Protein AF-A0A6J3LN25-F1 (afdb_monomer)

Radius of gyration: 22.87 Å; Cα contacts (8 Å, |Δi|>4): 31; chains: 1; bounding box: 38×45×57 Å

Solvent-accessible surface area (backbone atoms only — not comparable to full-atom values): 7437 Å² total; per-residue (Å²): 124,75,72,71,62,69,71,72,80,78,56,93,73,51,64,65,54,56,59,66,49,54,80,69,43,65,80,76,59,56,39,100,89,47,60,74,83,68,83,74,72,79,61,83,85,56,79,70,82,65,76,66,94,65,76,91,73,82,78,52,70,70,53,50,55,53,54,49,55,49,37,74,76,45,74,68,81,52,76,64,57,39,52,54,52,20,65,77,64,74,42,60,53,66,59,54,54,53,49,45,55,52,51,54,55,47,51,54,48,56,56,61,72,77,108

InterPro domains:
  IPR001356 Homeodomain [PF00046] (55-109)
  IPR001356 Homeodomain [PS50071] (50-110)
  IPR001356 Homeodomain [SM00389] (52-114)
  IPR001356 Homeodomain [cd00086] (55-110)
  IPR009057 Homedomain-like superfamily [SSF46689] (49-109)
  IPR017970 Homeobox, conserved site [PS00027] (85-108)
  IPR050674 Msh Homeobox Transcriptional Regulators [PTHR24338] (21-109)

Structure (mmCIF, N/CA/C/O backbone):
data_AF-A0A6J3LN25-F1
#
_entry.id   AF-A0A6J3LN25-F1
#
loop_
_atom_site.group_PDB
_atom_site.id
_atom_site.type_symbol
_atom_site.label_atom_id
_atom_site.label_alt_id
_atom_site.label_comp_id
_atom_site.label_asym_id
_atom_site.label_entity_id
_atom_site.label_seq_id
_atom_site.pdbx_PDB_ins_code
_atom_site.Cartn_x
_atom_site.Cartn_y
_atom_site.Cartn_z
_atom_site.occupancy
_atom_site.B_iso_or_equiv
_atom_site.auth_seq_id
_atom_site.auth_comp_id
_atom_site.auth_asym_id
_atom_site.auth_atom_id
_atom_site.pdbx_PDB_model_num
ATOM 1 N N . MET A 1 1 ? 18.350 17.277 -20.493 1.00 50.72 1 MET A N 1
ATOM 2 C CA . MET A 1 1 ? 17.575 16.140 -21.053 1.00 50.72 1 MET A CA 1
ATOM 3 C C . MET A 1 1 ? 16.718 16.526 -22.261 1.00 50.72 1 MET A C 1
ATOM 5 O O . MET A 1 1 ? 16.540 15.676 -23.118 1.00 50.72 1 MET A O 1
ATOM 9 N N . ARG A 1 2 ? 16.259 17.783 -22.383 1.00 44.28 2 ARG A N 1
ATOM 10 C CA . ARG A 1 2 ? 15.455 18.268 -23.523 1.00 44.28 2 ARG A CA 1
ATOM 11 C C . ARG A 1 2 ? 16.245 18.495 -24.827 1.00 44.28 2 ARG A C 1
ATOM 13 O O . ARG A 1 2 ? 15.690 18.334 -25.900 1.00 44.28 2 ARG A O 1
ATOM 20 N N . GLU A 1 3 ? 17.551 18.741 -24.731 1.00 41.66 3 GLU A N 1
ATOM 21 C CA . GLU A 1 3 ? 18.444 18.932 -25.893 1.00 41.66 3 GLU A CA 1
ATOM 22 C C . GLU A 1 3 ? 18.712 17.645 -26.696 1.00 41.66 3 GLU A C 1
ATOM 24 O O . GLU A 1 3 ? 18.981 17.689 -27.891 1.00 41.66 3 GLU A O 1
ATOM 29 N N . LYS A 1 4 ? 18.602 16.462 -26.072 1.00 48.94 4 LYS A N 1
ATOM 30 C CA . LYS A 1 4 ? 18.863 15.182 -26.761 1.00 48.94 4 LYS A CA 1
ATOM 31 C C . LYS A 1 4 ? 17.765 14.782 -27.751 1.00 48.94 4 LYS A C 1
ATOM 33 O O . LYS A 1 4 ? 18.010 13.921 -28.585 1.00 48.94 4 LYS A O 1
ATOM 38 N N . LEU A 1 5 ? 16.577 15.384 -27.661 1.00 47.56 5 LEU A N 1
ATOM 39 C CA . LEU A 1 5 ? 15.433 15.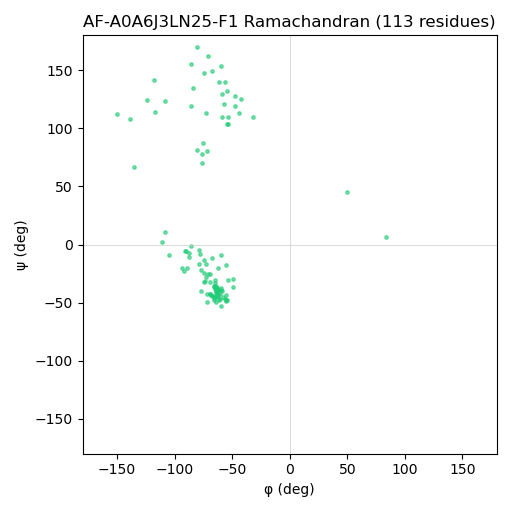043 -28.512 1.00 47.56 5 LEU A CA 1
ATOM 40 C C . LEU A 1 5 ? 15.347 15.896 -29.785 1.00 47.56 5 LEU A C 1
ATOM 42 O O . LEU A 1 5 ? 14.783 15.432 -30.769 1.00 47.56 5 LEU A O 1
ATOM 46 N N . ILE A 1 6 ? 15.944 17.094 -29.806 1.00 47.88 6 ILE A N 1
ATOM 47 C CA . ILE A 1 6 ? 15.934 17.972 -30.992 1.00 47.88 6 ILE A CA 1
ATOM 48 C C . ILE A 1 6 ? 16.865 17.430 -32.095 1.00 47.88 6 ILE A C 1
ATOM 50 O O . ILE A 1 6 ? 16.578 17.574 -33.280 1.00 47.88 6 ILE A O 1
ATOM 54 N N . ASN A 1 7 ? 17.920 16.698 -31.728 1.00 45.88 7 ASN A N 1
ATOM 55 C CA . ASN A 1 7 ? 18.891 16.151 -32.683 1.00 45.88 7 ASN A CA 1
ATOM 56 C C . ASN A 1 7 ? 18.422 14.893 -33.442 1.00 45.88 7 ASN A C 1
ATOM 58 O O . ASN A 1 7 ? 19.100 14.472 -34.374 1.00 45.88 7 ASN A O 1
ATOM 62 N N . LEU A 1 8 ? 17.277 14.295 -33.085 1.00 49.53 8 LEU A N 1
ATOM 63 C CA . LEU A 1 8 ? 16.799 13.046 -33.699 1.00 49.53 8 LEU A CA 1
ATOM 64 C C . LEU A 1 8 ? 15.958 13.239 -34.976 1.00 49.53 8 LEU A C 1
ATOM 66 O O . LEU A 1 8 ? 15.606 12.256 -35.621 1.00 49.53 8 LEU A O 1
ATOM 70 N N . LEU A 1 9 ? 15.611 14.478 -35.345 1.00 49.38 9 LEU A N 1
ATOM 71 C CA . LEU A 1 9 ? 14.712 14.766 -36.475 1.00 49.38 9 LEU A CA 1
ATOM 72 C C . LEU A 1 9 ? 15.400 15.366 -37.708 1.00 49.38 9 LEU A C 1
ATOM 74 O O . LEU A 1 9 ? 14.706 15.778 -38.631 1.00 49.38 9 LEU A O 1
ATOM 78 N N . ASN A 1 10 ? 16.735 15.387 -37.763 1.00 51.25 10 ASN A N 1
ATOM 79 C CA . ASN A 1 10 ? 17.450 16.037 -38.869 1.00 51.25 10 ASN A CA 1
ATOM 80 C C . ASN A 1 10 ? 18.206 15.119 -39.831 1.00 51.25 10 ASN A C 1
ATOM 82 O O . ASN A 1 10 ? 18.768 15.636 -40.784 1.00 51.25 10 ASN A O 1
ATOM 86 N N . ASN A 1 11 ? 18.184 13.791 -39.694 1.00 52.03 11 ASN A N 1
ATOM 87 C CA . ASN A 1 11 ? 18.819 12.928 -40.695 1.00 52.03 11 ASN A CA 1
ATOM 88 C C . ASN A 1 11 ? 17.964 11.698 -41.005 1.00 52.03 11 ASN A C 1
ATOM 90 O O . ASN A 1 11 ? 17.875 10.749 -40.232 1.00 52.03 11 ASN A O 1
ATOM 94 N N . LYS A 1 12 ? 17.367 11.700 -42.202 1.00 55.66 12 LYS A N 1
ATOM 95 C CA . LYS A 1 12 ? 16.586 10.594 -42.788 1.00 55.66 12 LYS A CA 1
ATOM 96 C C . LYS A 1 12 ? 17.402 9.293 -42.955 1.00 55.66 12 LYS A C 1
ATOM 98 O O . LYS A 1 12 ? 16.836 8.252 -43.273 1.00 55.66 12 LYS A O 1
ATOM 103 N N . THR A 1 13 ? 18.715 9.3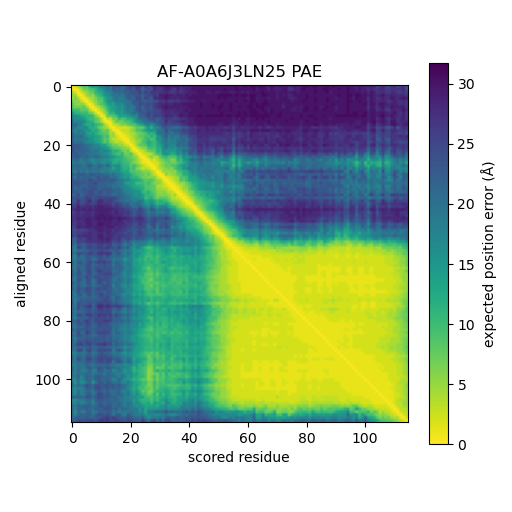58 -42.735 1.00 52.78 13 THR A N 1
ATOM 104 C CA . THR A 1 13 ? 19.699 8.283 -42.914 1.00 52.78 13 THR A CA 1
ATOM 105 C C . THR A 1 13 ? 19.873 7.375 -41.690 1.00 52.78 13 THR A C 1
ATOM 107 O O . THR A 1 13 ? 20.466 6.314 -41.821 1.00 52.78 13 THR A O 1
ATOM 110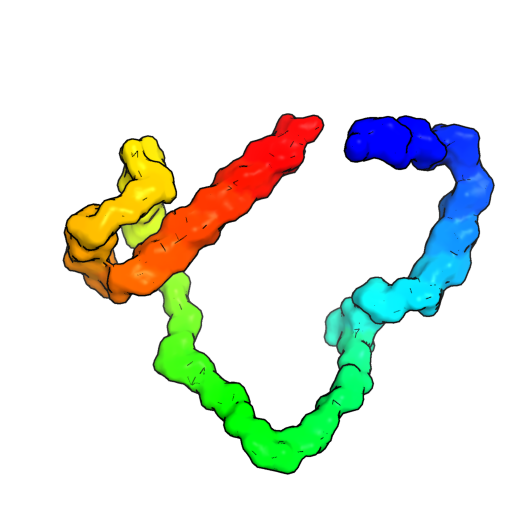 N N . ASP A 1 14 ? 19.330 7.730 -40.522 1.00 53.81 14 ASP A N 1
ATOM 111 C CA . ASP A 1 14 ? 19.596 6.997 -39.268 1.00 53.81 14 ASP A CA 1
ATOM 112 C C . ASP A 1 14 ? 18.609 5.830 -39.021 1.00 53.81 14 ASP A C 1
ATOM 114 O O . ASP A 1 14 ? 18.884 4.862 -38.317 1.00 53.81 14 ASP A O 1
ATOM 118 N N . TYR A 1 15 ? 17.442 5.848 -39.674 1.00 52.59 15 TYR A N 1
ATOM 119 C CA . TYR A 1 15 ? 16.398 4.838 -39.442 1.00 52.59 15 TYR A CA 1
ATOM 120 C C . TYR A 1 15 ? 16.810 3.424 -39.885 1.00 52.59 15 TYR A C 1
ATOM 122 O O . TYR A 1 15 ? 16.454 2.431 -39.251 1.00 52.59 15 TYR A O 1
ATOM 130 N N . VAL A 1 16 ? 17.564 3.320 -40.982 1.00 59.50 16 VAL A N 1
ATOM 131 C CA . VAL A 1 16 ? 18.008 2.032 -41.539 1.00 59.50 16 VAL A CA 1
ATOM 132 C C . VAL A 1 16 ? 19.135 1.427 -40.695 1.00 59.50 16 VAL A C 1
ATOM 134 O O . VAL A 1 16 ? 19.213 0.207 -40.558 1.00 59.50 16 VAL A O 1
ATOM 137 N N . GLU A 1 17 ? 19.975 2.263 -40.088 1.00 57.06 17 GLU A N 1
ATOM 138 C CA . GLU A 1 17 ? 21.086 1.841 -39.231 1.00 57.06 17 GLU A CA 1
ATOM 139 C C . GLU A 1 17 ? 20.596 1.403 -37.843 1.00 57.06 17 GLU A C 1
ATOM 141 O O . GLU A 1 17 ? 20.969 0.334 -37.356 1.00 57.06 17 GLU A O 1
ATOM 146 N N . VAL A 1 18 ? 19.622 2.123 -37.278 1.00 59.06 18 VAL A N 1
ATOM 147 C CA . VAL A 1 18 ? 18.903 1.713 -36.060 1.00 59.06 18 VAL A CA 1
ATOM 148 C C . VAL A 1 18 ? 18.197 0.360 -36.238 1.00 59.06 18 VAL A C 1
ATOM 150 O O . VAL A 1 18 ? 18.246 -0.484 -35.342 1.00 59.06 18 VAL A O 1
ATOM 153 N N . MET A 1 19 ? 17.583 0.098 -37.399 1.00 58.53 19 MET A N 1
ATOM 154 C CA . MET A 1 19 ? 16.913 -1.184 -37.674 1.00 58.53 19 MET A CA 1
ATOM 155 C C . MET A 1 19 ? 17.892 -2.341 -37.922 1.00 58.53 19 MET A C 1
ATOM 157 O O . MET A 1 19 ? 17.595 -3.476 -37.548 1.00 58.53 19 MET A O 1
ATOM 161 N N . LYS A 1 20 ? 19.073 -2.075 -38.497 1.00 57.53 20 LYS A N 1
ATOM 162 C CA . LYS A 1 20 ? 20.148 -3.076 -38.640 1.00 57.53 20 LYS A CA 1
ATOM 163 C C . LYS A 1 20 ? 20.773 -3.455 -37.294 1.00 57.53 20 LYS A C 1
ATOM 165 O O . LYS A 1 20 ? 21.107 -4.617 -37.098 1.00 57.53 20 LYS A O 1
ATOM 170 N N . ASN A 1 21 ? 20.838 -2.526 -36.343 1.00 52.44 21 ASN A N 1
ATOM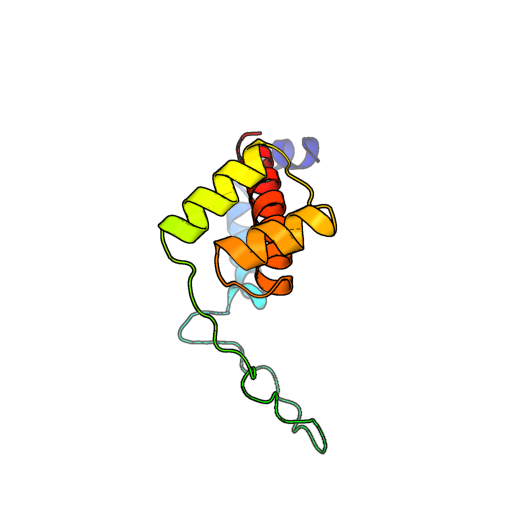 171 C CA . ASN A 1 21 ? 21.371 -2.774 -34.997 1.00 52.44 21 ASN A CA 1
ATOM 172 C C . ASN A 1 21 ? 20.297 -3.245 -33.993 1.00 52.44 21 ASN A C 1
ATOM 174 O O . ASN A 1 21 ? 20.612 -3.678 -32.885 1.00 52.44 21 ASN A O 1
ATOM 178 N N . ALA A 1 22 ? 19.017 -3.272 -34.381 1.00 53.59 22 ALA A N 1
ATOM 179 C CA . ALA A 1 22 ? 17.941 -3.859 -33.575 1.00 53.59 22 ALA A CA 1
ATOM 180 C C . ALA A 1 22 ? 18.131 -5.372 -33.336 1.00 53.59 22 ALA A C 1
ATOM 182 O O . ALA A 1 22 ? 17.595 -5.930 -32.378 1.00 53.59 22 ALA A O 1
ATOM 183 N N . THR A 1 23 ? 18.931 -6.046 -34.170 1.00 55.72 23 THR A N 1
ATOM 184 C CA . THR A 1 23 ? 19.345 -7.436 -33.947 1.00 55.72 23 THR A CA 1
ATOM 185 C C . THR A 1 23 ? 20.401 -7.612 -32.853 1.00 55.72 23 THR A C 1
ATOM 187 O O . THR A 1 23 ? 20.601 -8.742 -32.417 1.00 55.72 23 THR A O 1
ATOM 190 N N . GLU A 1 24 ? 21.044 -6.539 -32.389 1.00 61.44 24 GLU A N 1
ATOM 191 C CA . GLU A 1 24 ? 22.071 -6.565 -31.335 1.00 61.44 24 GLU A CA 1
ATOM 192 C C . GLU A 1 24 ? 21.486 -6.319 -29.930 1.00 61.44 24 GLU A C 1
ATOM 194 O O . GLU A 1 24 ? 22.053 -6.722 -28.913 1.00 61.44 24 GLU A O 1
ATOM 199 N N . LEU A 1 25 ? 20.293 -5.724 -29.849 1.00 68.81 25 LEU A N 1
ATOM 200 C CA . LEU A 1 25 ? 19.609 -5.456 -28.586 1.00 68.81 25 LEU A CA 1
ATOM 201 C C . LEU A 1 25 ? 18.891 -6.715 -28.079 1.00 68.81 25 LEU A C 1
ATOM 203 O O . LEU A 1 25 ? 17.684 -6.891 -28.228 1.00 68.81 25 LEU A O 1
ATOM 207 N N . GLU A 1 26 ? 19.646 -7.596 -27.432 1.00 65.06 26 GLU A N 1
ATOM 208 C CA . GLU A 1 26 ? 19.185 -8.903 -26.943 1.00 65.06 26 GLU A CA 1
ATOM 209 C C . GLU A 1 26 ? 17.927 -8.831 -26.047 1.00 65.06 26 GLU A C 1
ATOM 211 O O . GLU A 1 26 ? 17.077 -9.722 -26.069 1.00 65.06 26 GLU A O 1
ATOM 216 N N . TRP A 1 27 ? 17.734 -7.734 -25.303 1.00 66.56 27 TRP A N 1
ATOM 217 C CA . TRP A 1 27 ? 16.541 -7.538 -24.469 1.00 66.56 27 TRP A CA 1
ATOM 218 C C . TRP A 1 27 ? 15.252 -7.320 -25.285 1.00 6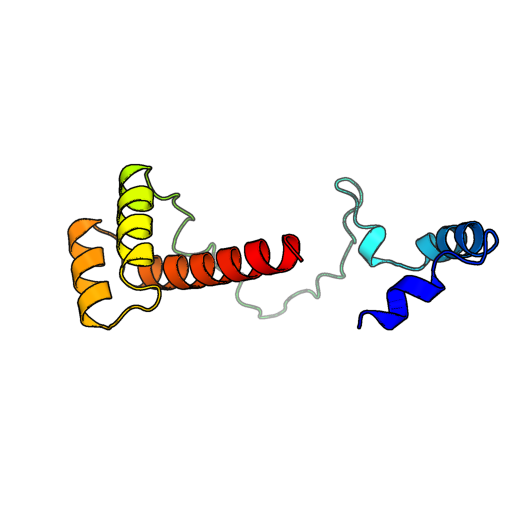6.56 27 TRP A C 1
ATOM 220 O O . TRP A 1 27 ? 14.172 -7.669 -24.807 1.00 66.56 27 TRP A O 1
ATOM 230 N N . LEU A 1 28 ? 15.353 -6.823 -26.524 1.00 65.12 28 LEU A N 1
ATOM 231 C CA . LEU A 1 28 ? 14.228 -6.648 -27.455 1.00 65.12 28 LEU A CA 1
ATOM 232 C C . LEU A 1 28 ? 13.815 -7.957 -28.144 1.00 65.12 28 LEU A C 1
ATOM 234 O O . LEU A 1 28 ? 12.699 -8.062 -28.649 1.00 65.12 28 LEU A O 1
ATOM 238 N N . ARG A 1 29 ? 14.667 -8.991 -28.122 1.00 64.81 29 ARG A N 1
ATOM 239 C CA . ARG A 1 29 ? 14.372 -10.315 -28.706 1.00 64.81 29 ARG A CA 1
ATOM 240 C C . ARG A 1 29 ? 13.476 -11.194 -27.831 1.00 64.81 29 ARG A C 1
ATOM 242 O O . ARG A 1 29 ? 13.057 -12.272 -28.261 1.00 64.81 29 ARG A O 1
ATOM 249 N N . CYS A 1 30 ? 13.142 -10.735 -26.626 1.00 62.56 30 CYS A N 1
ATOM 250 C CA . CYS A 1 30 ? 12.261 -11.429 -25.693 1.00 62.56 30 CYS A CA 1
ATOM 251 C C . CYS A 1 30 ? 10.806 -11.386 -26.184 1.00 62.56 30 CYS A C 1
ATOM 253 O O . CYS A 1 30 ? 9.998 -10.582 -25.725 1.00 62.56 30 CYS A O 1
ATOM 255 N N . THR A 1 31 ? 10.448 -12.265 -27.116 1.00 65.81 31 THR A N 1
ATOM 256 C CA . THR A 1 31 ? 9.051 -12.425 -27.542 1.00 65.81 31 THR A CA 1
ATOM 257 C C . THR A 1 31 ? 8.322 -13.403 -26.622 1.00 65.81 31 THR A C 1
ATOM 259 O O . THR A 1 31 ? 8.937 -14.298 -26.038 1.00 65.81 31 THR A O 1
ATOM 262 N N . ARG A 1 32 ? 6.986 -13.292 -26.540 1.00 69.06 32 ARG A N 1
ATOM 263 C CA . ARG A 1 32 ? 6.118 -14.235 -25.801 1.00 69.06 32 ARG A CA 1
ATOM 264 C C . ARG A 1 32 ? 6.412 -15.708 -26.137 1.00 69.06 32 ARG A C 1
ATOM 266 O O . ARG A 1 32 ? 6.243 -16.567 -25.278 1.00 69.06 32 ARG A O 1
ATOM 273 N N . TYR A 1 33 ? 6.870 -15.979 -27.360 1.00 67.00 33 TYR A N 1
ATOM 274 C CA . TYR A 1 33 ? 7.113 -17.322 -27.894 1.00 67.00 33 TYR A CA 1
ATOM 275 C C . TYR A 1 33 ? 8.600 -17.711 -27.980 1.00 67.00 33 TYR A C 1
ATOM 277 O O . TYR A 1 33 ? 8.911 -18.877 -28.210 1.00 67.00 33 TYR A O 1
ATOM 285 N N . LYS A 1 34 ? 9.529 -16.773 -27.754 1.00 63.44 34 LYS A N 1
ATOM 286 C CA . LYS A 1 34 ? 10.973 -17.030 -27.619 1.00 63.44 34 LYS A CA 1
ATOM 287 C C . LYS A 1 34 ? 11.534 -16.253 -26.423 1.00 63.44 34 LYS A C 1
ATOM 289 O O . LYS A 1 34 ? 12.322 -15.327 -26.609 1.00 63.44 34 LYS A O 1
ATOM 294 N N . PRO A 1 35 ? 11.128 -16.595 -25.187 1.00 69.94 35 PRO A N 1
ATOM 295 C CA . PRO A 1 35 ? 11.775 -16.033 -24.013 1.00 69.94 35 PRO A CA 1
ATOM 296 C C . PRO A 1 35 ? 13.258 -16.450 -24.008 1.00 69.94 35 PRO A C 1
ATOM 298 O O . PRO A 1 35 ? 13.564 -17.602 -24.341 1.00 69.94 35 PRO A O 1
ATOM 301 N N . PRO A 1 36 ? 14.189 -15.559 -23.630 1.00 67.19 36 PRO A N 1
ATOM 302 C CA . PRO A 1 36 ? 15.605 -15.887 -23.585 1.00 67.19 36 PRO A CA 1
ATOM 303 C C . PRO A 1 36 ? 15.818 -17.061 -22.632 1.00 67.19 36 PRO A C 1
ATOM 305 O O . PRO A 1 36 ? 15.350 -17.064 -21.487 1.00 67.19 36 PRO A O 1
ATOM 308 N N . LYS A 1 37 ? 16.533 -18.084 -23.106 1.00 62.94 37 LYS A N 1
ATOM 309 C CA . LYS A 1 37 ? 16.925 -19.240 -22.294 1.00 62.94 37 LYS A CA 1
ATOM 310 C C . LYS A 1 37 ? 18.076 -18.823 -21.381 1.00 62.94 37 LYS A C 1
ATOM 312 O O . LYS A 1 37 ? 19.216 -19.220 -21.583 1.00 62.94 37 LYS A O 1
ATOM 317 N N . ILE A 1 38 ? 17.774 -17.986 -20.387 1.00 69.44 38 ILE A N 1
ATOM 318 C CA . ILE A 1 38 ? 18.746 -17.539 -19.389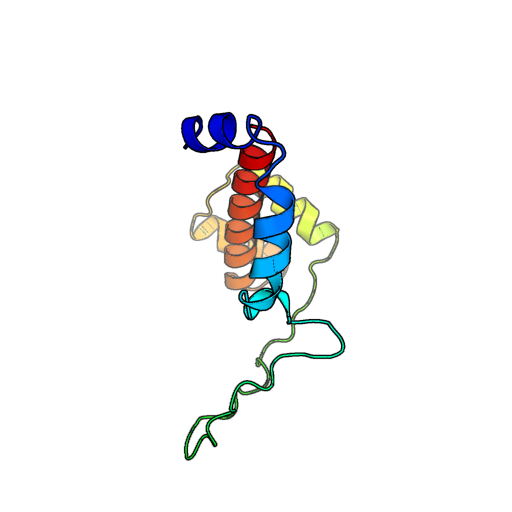 1.00 69.44 38 ILE A CA 1
ATOM 319 C C . ILE A 1 38 ? 19.305 -18.800 -18.717 1.00 69.44 38 ILE A C 1
ATOM 321 O O . ILE A 1 38 ? 18.503 -19.563 -18.159 1.00 69.44 38 ILE A O 1
ATOM 325 N N . PRO A 1 39 ? 20.633 -19.048 -18.764 1.00 64.69 39 PRO A N 1
ATOM 326 C CA . PRO A 1 39 ? 21.243 -20.209 -18.137 1.00 64.69 39 PRO A CA 1
ATOM 327 C C . PRO A 1 39 ? 20.845 -20.237 -16.668 1.00 64.69 39 PRO A C 1
ATOM 329 O O . PRO A 1 39 ? 21.313 -19.450 -15.840 1.00 64.69 39 PRO A O 1
ATOM 332 N N . ARG A 1 40 ? 19.908 -21.125 -16.334 1.00 61.34 40 ARG A N 1
ATOM 333 C CA . ARG A 1 40 ? 19.421 -21.271 -14.972 1.00 61.34 40 ARG A CA 1
ATOM 334 C C . ARG A 1 40 ? 20.535 -22.006 -14.235 1.00 61.34 40 ARG A C 1
ATOM 336 O O . ARG A 1 40 ? 20.541 -23.233 -14.238 1.00 61.34 40 ARG A O 1
ATOM 343 N N . LYS A 1 41 ? 21.520 -21.269 -13.685 1.00 62.25 41 LYS A N 1
ATOM 344 C CA . LYS A 1 41 ? 22.604 -21.843 -12.864 1.00 62.25 41 LYS A CA 1
ATOM 345 C C . LYS A 1 41 ? 21.948 -22.838 -11.914 1.00 62.25 41 LYS A C 1
ATOM 347 O O . LYS A 1 41 ? 21.122 -22.410 -11.099 1.00 62.25 41 LYS A O 1
ATOM 352 N N . ARG A 1 42 ? 22.235 -24.140 -12.081 1.00 55.75 42 ARG A N 1
ATOM 353 C CA . ARG A 1 42 ? 21.688 -25.196 -11.223 1.00 55.75 42 ARG A CA 1
ATOM 354 C C . ARG A 1 42 ? 22.033 -24.787 -9.806 1.00 55.75 42 ARG A C 1
ATOM 356 O O . ARG A 1 42 ? 23.195 -24.685 -9.430 1.00 55.75 42 ARG A O 1
ATOM 363 N N . ALA A 1 43 ? 21.002 -24.400 -9.083 1.00 60.00 43 ALA A N 1
ATOM 364 C CA . ALA A 1 43 ? 21.124 -23.851 -7.763 1.00 60.00 43 ALA A CA 1
ATOM 365 C C . ALA A 1 43 ? 21.413 -24.997 -6.795 1.00 60.00 43 ALA A C 1
ATOM 367 O O . ALA A 1 43 ? 20.508 -25.459 -6.109 1.00 60.00 43 ALA A O 1
ATOM 368 N N . ILE A 1 44 ? 22.655 -25.475 -6.762 1.00 58.38 44 ILE A N 1
ATOM 369 C CA . ILE A 1 44 ? 23.138 -26.285 -5.647 1.00 58.38 44 ILE A CA 1
ATOM 370 C C . ILE A 1 44 ? 22.982 -25.391 -4.408 1.00 58.38 44 ILE A C 1
ATOM 372 O O . ILE A 1 44 ? 23.597 -24.330 -4.319 1.00 58.38 44 ILE A O 1
ATOM 376 N N . GLY A 1 45 ? 22.027 -25.736 -3.542 1.00 59.28 45 GLY A N 1
ATOM 377 C CA . GLY A 1 45 ? 21.783 -25.056 -2.268 1.00 59.28 45 GLY A CA 1
ATOM 378 C C . GLY A 1 45 ? 20.916 -23.787 -2.268 1.00 59.28 45 GLY A C 1
ATOM 379 O O . GLY A 1 45 ? 20.794 -23.175 -1.211 1.00 59.28 45 GLY A O 1
ATOM 380 N N . LYS A 1 46 ? 20.271 -23.352 -3.367 1.00 55.88 46 LYS A N 1
ATOM 381 C CA . LYS A 1 46 ? 19.367 -22.181 -3.255 1.00 55.88 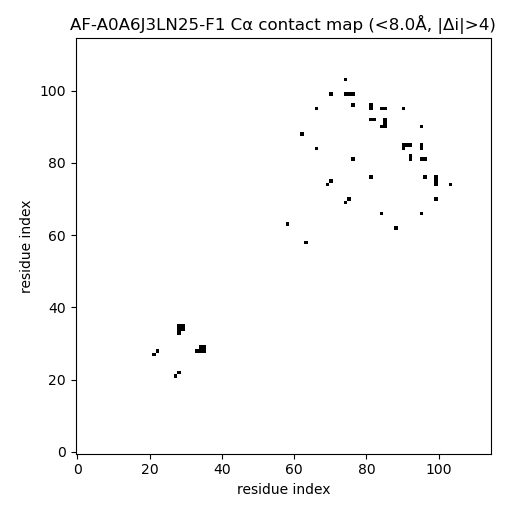46 LYS A CA 1
ATOM 382 C C . LYS A 1 46 ? 17.985 -22.628 -2.811 1.00 55.88 46 LYS A C 1
ATOM 384 O O . LYS A 1 46 ? 17.317 -23.363 -3.538 1.00 55.88 46 LYS A O 1
ATOM 389 N N . ASN A 1 47 ? 17.562 -22.117 -1.651 1.00 58.66 47 ASN A N 1
ATOM 390 C CA . ASN A 1 47 ? 16.169 -22.053 -1.217 1.00 58.66 47 ASN A CA 1
ATOM 391 C C . ASN A 1 47 ? 15.275 -21.875 -2.448 1.00 58.66 47 ASN A C 1
ATOM 393 O O . ASN A 1 47 ? 15.306 -20.819 -3.093 1.00 58.66 47 ASN A O 1
ATOM 397 N N . ARG A 1 48 ? 14.510 -22.918 -2.806 1.00 60.84 48 ARG A N 1
ATOM 398 C CA . ARG A 1 48 ? 13.417 -22.770 -3.772 1.00 60.84 48 ARG A CA 1
ATOM 399 C C . ARG A 1 48 ? 12.649 -21.545 -3.300 1.00 60.84 48 ARG A C 1
ATOM 401 O O . ARG A 1 48 ? 12.342 -21.475 -2.110 1.00 60.84 48 ARG A O 1
ATOM 408 N N . ARG A 1 49 ? 12.411 -20.560 -4.177 1.00 60.00 49 ARG A N 1
ATOM 409 C CA . ARG A 1 49 ? 11.532 -19.437 -3.828 1.00 60.00 49 ARG A CA 1
ATOM 410 C C . ARG A 1 49 ? 10.238 -20.087 -3.369 1.00 60.00 49 ARG A C 1
ATOM 412 O O . ARG A 1 49 ? 9.533 -20.657 -4.201 1.00 60.00 49 ARG A O 1
ATOM 419 N N . LYS A 1 50 ? 10.011 -20.119 -2.051 1.00 63.94 50 LYS A N 1
ATOM 420 C CA . LYS A 1 50 ? 8.784 -20.676 -1.505 1.00 63.94 50 LYS A CA 1
ATOM 421 C C . LYS A 1 50 ? 7.675 -19.906 -2.218 1.00 63.94 50 LYS A C 1
ATOM 423 O O . LYS A 1 50 ? 7.823 -18.681 -2.343 1.00 63.94 50 LYS A O 1
ATOM 428 N N . PRO A 1 51 ? 6.650 -20.586 -2.765 1.00 64.81 51 PRO A N 1
ATOM 429 C CA . PRO A 1 51 ? 5.463 -19.901 -3.255 1.00 64.81 51 PRO A CA 1
ATOM 430 C C . PRO A 1 51 ? 5.129 -18.831 -2.224 1.00 64.81 51 PRO A C 1
ATOM 432 O O . PRO A 1 51 ? 5.145 -19.138 -1.029 1.00 64.81 51 PRO A O 1
ATOM 435 N N . SER A 1 52 ? 5.022 -17.569 -2.656 1.00 66.69 52 SER A N 1
ATOM 436 C CA . SER A 1 52 ? 4.848 -16.456 -1.726 1.00 66.69 52 SER A CA 1
ATOM 437 C C . SER A 1 52 ? 3.748 -16.845 -0.751 1.00 66.69 52 SER A C 1
ATOM 439 O O . SER A 1 52 ? 2.634 -17.117 -1.193 1.00 66.69 52 SER A O 1
ATOM 441 N N . LEU A 1 53 ? 4.075 -16.904 0.544 1.00 69.88 53 LEU A N 1
ATOM 442 C CA . LEU A 1 53 ? 3.158 -17.388 1.582 1.00 69.88 53 LEU A CA 1
ATOM 443 C C . LEU A 1 53 ? 1.828 -16.627 1.577 1.00 69.88 53 LEU A C 1
ATOM 445 O O . LEU A 1 53 ? 0.859 -17.080 2.170 1.00 69.88 53 LEU A O 1
ATOM 449 N N . HIS A 1 54 ? 1.783 -15.454 0.942 1.00 74.62 54 HIS A N 1
ATOM 450 C CA . HIS A 1 54 ? 0.576 -14.670 0.760 1.00 74.62 54 HIS A CA 1
ATOM 451 C C . HIS A 1 54 ? 0.247 -14.520 -0.727 1.00 74.62 54 HIS A C 1
ATOM 453 O O . HIS A 1 54 ? 1.002 -13.859 -1.453 1.00 74.62 54 HIS A O 1
ATOM 459 N N . PRO A 1 55 ? -0.875 -15.096 -1.194 1.00 82.12 55 PRO A N 1
ATOM 460 C CA . PRO A 1 55 ? -1.351 -14.861 -2.545 1.00 82.12 55 PRO A CA 1
ATOM 461 C C . PRO A 1 55 ? -1.639 -13.370 -2.772 1.00 82.12 55 PRO A C 1
ATOM 463 O O . PRO A 1 55 ? -1.925 -12.586 -1.853 1.00 82.12 55 PRO A O 1
ATOM 466 N N . ARG A 1 56 ? -1.537 -12.947 -4.034 1.00 87.94 56 ARG A N 1
ATOM 467 C CA . ARG A 1 56 ? -1.985 -11.613 -4.436 1.00 87.94 56 ARG A CA 1
ATOM 468 C C . ARG A 1 56 ? -3.508 -11.621 -4.427 1.00 87.94 56 ARG A C 1
ATOM 470 O O . ARG A 1 56 ? -4.115 -12.309 -5.235 1.00 87.94 56 ARG A O 1
ATOM 477 N N . ILE A 1 57 ? -4.085 -10.864 -3.506 1.00 90.69 57 ILE A N 1
ATOM 478 C CA . ILE A 1 57 ? -5.527 -10.678 -3.385 1.00 90.69 57 ILE A CA 1
ATOM 479 C C . ILE A 1 57 ? -5.801 -9.242 -3.845 1.00 90.69 57 ILE A C 1
ATOM 481 O O . ILE A 1 57 ? -5.139 -8.334 -3.325 1.00 90.69 57 ILE A O 1
ATOM 485 N N . PRO A 1 58 ? -6.665 -9.030 -4.852 1.00 94.31 58 PRO A N 1
ATOM 486 C CA . PRO A 1 58 ? -7.063 -7.689 -5.258 1.00 94.31 58 PRO A CA 1
ATOM 487 C C . PRO A 1 58 ? -7.892 -7.030 -4.152 1.00 94.31 58 PRO A C 1
ATOM 489 O O . PRO A 1 58 ? -8.592 -7.711 -3.406 1.00 94.31 58 PRO A O 1
ATOM 492 N N . PHE A 1 59 ? -7.809 -5.707 -4.048 1.00 97.25 59 PHE A N 1
ATOM 493 C CA . PHE A 1 59 ? -8.698 -4.951 -3.168 1.00 97.25 59 PHE A CA 1
ATOM 494 C C . PHE A 1 59 ? -10.097 -4.865 -3.783 1.00 97.25 59 PHE A C 1
ATOM 496 O O . PHE A 1 59 ? -10.228 -4.834 -5.009 1.00 97.25 59 PHE A O 1
ATOM 503 N N . SER A 1 60 ? -11.130 -4.834 -2.942 1.00 98.12 60 SER A N 1
ATOM 504 C CA . SER A 1 60 ? -12.497 -4.560 -3.393 1.00 98.12 60 SER A CA 1
ATOM 505 C C . SER A 1 60 ? -12.653 -3.094 -3.810 1.00 98.12 60 SER A C 1
ATOM 507 O O . SER A 1 60 ? -11.850 -2.245 -3.422 1.00 98.12 60 SER A O 1
ATOM 509 N N . THR A 1 61 ? -13.709 -2.779 -4.564 1.00 97.94 61 THR A N 1
ATOM 510 C CA . THR A 1 61 ? -14.025 -1.397 -4.963 1.00 97.94 61 THR A CA 1
ATOM 511 C C . THR A 1 61 ? -14.136 -0.476 -3.748 1.00 97.94 61 THR A C 1
ATOM 513 O O . THR A 1 61 ? -13.424 0.516 -3.674 1.00 97.94 61 THR A O 1
ATOM 516 N N . PHE A 1 62 ? -14.898 -0.886 -2.728 1.00 97.94 62 PHE A N 1
ATOM 517 C CA . PHE A 1 62 ? -15.030 -0.145 -1.469 1.00 97.94 62 PHE A CA 1
ATOM 518 C C . PHE A 1 62 ? -13.678 0.145 -0.795 1.00 97.94 62 PHE A C 1
ATOM 520 O O . PHE A 1 62 ? -13.430 1.258 -0.338 1.00 97.94 62 PHE A O 1
ATOM 527 N N . GLN A 1 63 ? -12.779 -0.847 -0.754 1.00 98.25 63 GLN A N 1
ATOM 528 C CA . GLN A 1 63 ? -11.445 -0.663 -0.179 1.00 98.25 63 GLN A CA 1
ATOM 529 C C . GLN A 1 63 ? -10.620 0.349 -0.979 1.00 98.25 63 GLN A C 1
ATOM 531 O O . GLN A 1 63 ? -9.914 1.158 -0.384 1.00 98.25 63 GLN A O 1
ATOM 536 N N . LEU A 1 64 ? -10.692 0.307 -2.312 1.00 98.31 64 LEU A N 1
ATOM 537 C CA . LEU A 1 64 ? -9.989 1.256 -3.175 1.00 98.31 64 LEU A CA 1
ATOM 538 C C . LEU A 1 64 ? -10.519 2.680 -2.994 1.00 98.31 64 LEU A C 1
ATOM 540 O O . LEU A 1 64 ? -9.712 3.593 -2.842 1.00 98.31 64 LEU A O 1
ATOM 544 N N . ASP A 1 65 ? -11.839 2.852 -2.953 1.00 98.44 65 ASP A N 1
ATOM 545 C CA . ASP A 1 65 ? -12.477 4.162 -2.804 1.00 98.44 65 ASP A CA 1
ATOM 546 C C . ASP A 1 65 ? -12.101 4.811 -1.469 1.00 98.44 65 ASP A C 1
ATOM 548 O O . ASP A 1 65 ? -11.702 5.975 -1.428 1.00 98.44 65 ASP A O 1
ATOM 552 N N . PHE A 1 66 ? -12.142 4.043 -0.377 1.00 98.25 66 PHE A N 1
ATOM 553 C CA . PHE A 1 66 ? -11.738 4.532 0.939 1.00 98.25 66 PHE A CA 1
ATOM 554 C C . PHE A 1 66 ? -10.249 4.910 0.984 1.00 98.25 66 PHE A C 1
ATOM 556 O O . PHE A 1 66 ? -9.885 5.961 1.512 1.00 98.25 66 PHE A O 1
ATOM 563 N N . LEU A 1 67 ? -9.373 4.071 0.416 1.00 98.44 67 LEU A N 1
ATOM 564 C CA . LEU A 1 67 ? -7.936 4.357 0.343 1.00 98.44 67 LEU A CA 1
ATOM 565 C C . LEU A 1 67 ? -7.653 5.624 -0.473 1.00 98.44 67 LEU A C 1
ATOM 567 O O . LEU A 1 67 ? -6.783 6.406 -0.093 1.00 98.44 67 LEU A O 1
ATOM 571 N N . GLU A 1 68 ? -8.388 5.843 -1.563 1.00 98.38 68 GLU A N 1
ATOM 572 C CA . GLU A 1 68 ? -8.257 7.043 -2.386 1.00 98.38 68 GLU A CA 1
ATOM 573 C C . GLU A 1 68 ? -8.736 8.291 -1.639 1.00 98.38 68 GLU A C 1
ATOM 575 O O . GLU A 1 68 ? -8.014 9.283 -1.621 1.00 98.38 68 GLU A O 1
ATOM 580 N N . GLN A 1 69 ? -9.879 8.239 -0.947 1.00 98.12 69 GLN A N 1
ATOM 581 C CA . GLN A 1 69 ? -10.350 9.356 -0.116 1.00 98.12 69 GLN A CA 1
ATOM 582 C C . GLN A 1 69 ? -9.308 9.759 0.935 1.00 98.12 69 GLN A C 1
ATOM 584 O O . GLN A 1 69 ? -8.969 10.936 1.060 1.00 98.12 69 GLN A O 1
ATOM 589 N N . GLN A 1 70 ? -8.734 8.781 1.641 1.00 97.81 70 GLN A N 1
ATOM 590 C CA . GLN A 1 70 ? -7.675 9.036 2.620 1.00 97.81 70 GLN A CA 1
ATOM 591 C C . GLN A 1 70 ? -6.398 9.587 1.972 1.00 97.81 70 GLN A C 1
ATOM 593 O O . GLN A 1 70 ? -5.738 10.450 2.547 1.00 97.81 70 GLN A O 1
ATOM 598 N N . PHE A 1 71 ? -6.058 9.133 0.763 1.00 98.06 71 PHE A N 1
ATOM 599 C CA . PHE A 1 71 ? -4.913 9.647 0.014 1.00 98.06 71 PHE A CA 1
ATOM 600 C C . PHE A 1 71 ? -5.072 11.123 -0.367 1.00 98.06 71 PHE A C 1
ATOM 602 O O . PHE A 1 71 ? -4.102 11.872 -0.263 1.00 98.06 71 PHE A O 1
ATOM 609 N N . GLN A 1 72 ? -6.278 11.544 -0.762 1.00 97.06 72 GLN A N 1
ATOM 610 C CA . GLN A 1 72 ? -6.570 12.947 -1.082 1.00 97.06 72 GLN A CA 1
ATOM 611 C C . GLN A 1 72 ? -6.450 13.859 0.145 1.00 97.06 72 GLN A C 1
ATOM 613 O O . GLN A 1 72 ? -6.021 15.002 0.016 1.00 97.06 72 GLN A O 1
ATOM 618 N N . ILE A 1 73 ? -6.782 13.352 1.337 1.00 96.88 73 ILE A N 1
ATOM 619 C CA . ILE A 1 73 ? -6.603 14.085 2.598 1.00 96.88 73 ILE A CA 1
ATOM 620 C C . ILE A 1 73 ? -5.116 14.172 2.955 1.00 96.88 73 ILE A C 1
ATOM 622 O O . ILE A 1 73 ? -4.609 15.243 3.284 1.00 96.88 73 ILE A O 1
ATOM 626 N N . ASN A 1 74 ? -4.406 13.041 2.914 1.00 95.50 74 ASN A N 1
ATOM 627 C CA . ASN A 1 74 ? -2.984 12.989 3.217 1.00 95.50 74 ASN A CA 1
ATOM 628 C C . ASN A 1 74 ? -2.275 11.867 2.446 1.00 95.50 74 ASN A C 1
ATOM 630 O O . ASN A 1 74 ? -2.411 10.679 2.747 1.00 95.50 74 ASN A O 1
ATOM 634 N N . ALA A 1 75 ? -1.406 12.253 1.511 1.00 96.62 75 ALA A N 1
ATOM 635 C CA . ALA A 1 75 ? -0.638 11.321 0.692 1.00 96.62 75 ALA A CA 1
ATOM 636 C C . ALA A 1 75 ? 0.415 10.506 1.477 1.00 96.62 75 ALA A C 1
ATOM 638 O O . ALA A 1 75 ? 0.9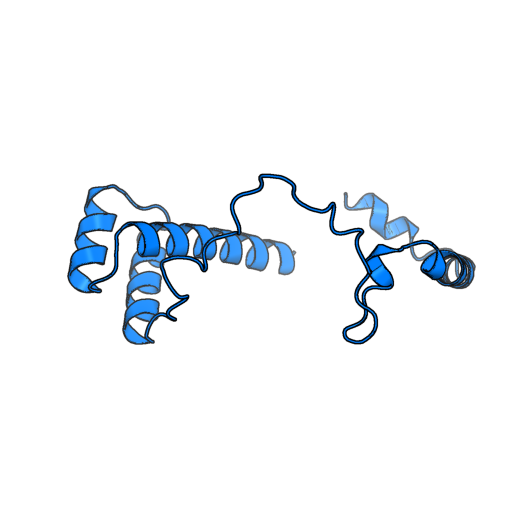74 9.542 0.933 1.00 96.62 75 ALA A O 1
ATOM 639 N N . TYR A 1 76 ? 0.719 10.861 2.733 1.00 97.44 76 TYR A N 1
ATOM 640 C CA . TYR A 1 76 ? 1.707 10.198 3.588 1.00 97.44 76 TYR A CA 1
ATOM 641 C C . TYR A 1 76 ? 1.094 9.736 4.910 1.00 97.44 76 TYR A C 1
ATOM 643 O O . TYR A 1 76 ? 0.559 10.509 5.690 1.00 97.44 76 TYR A O 1
ATOM 651 N N . LEU A 1 77 ? 1.230 8.447 5.201 1.00 95.38 77 LEU A N 1
ATOM 652 C CA . LEU A 1 77 ? 0.628 7.857 6.390 1.00 95.38 77 LEU A CA 1
ATOM 653 C C . LEU A 1 77 ? 1.490 8.042 7.643 1.00 95.38 77 LEU A C 1
ATOM 655 O O . LEU A 1 77 ? 2.684 7.731 7.624 1.00 95.38 77 LEU A O 1
ATOM 659 N N . SER A 1 78 ? 0.851 8.439 8.745 1.00 97.00 78 SER A N 1
ATOM 660 C CA . SER A 1 78 ? 1.374 8.291 10.109 1.00 97.00 78 SER A CA 1
ATOM 661 C C . SER A 1 78 ? 1.150 6.860 10.627 1.00 97.00 78 SER A C 1
ATOM 663 O O . SER A 1 78 ? 0.444 6.062 10.008 1.00 97.00 78 SER A O 1
ATOM 665 N N . LYS A 1 79 ? 1.750 6.506 11.772 1.00 96.50 79 LYS A N 1
ATOM 666 C CA . LYS A 1 79 ? 1.535 5.189 12.399 1.00 96.50 79 LYS A CA 1
ATOM 667 C C . LYS A 1 79 ? 0.063 4.976 12.764 1.00 96.50 79 LYS A C 1
ATOM 669 O O . LYS A 1 79 ? -0.460 3.896 12.501 1.00 96.50 79 LYS A O 1
ATOM 674 N N . ASP A 1 80 ? -0.578 6.002 13.309 1.00 97.19 80 ASP A N 1
ATOM 675 C CA . ASP A 1 80 ? -1.948 5.916 13.814 1.00 97.19 80 ASP A CA 1
ATOM 676 C C . ASP A 1 80 ? -2.950 5.800 12.665 1.00 97.19 80 ASP A C 1
ATOM 678 O O . ASP A 1 80 ? -3.775 4.888 12.671 1.00 97.19 80 ASP A O 1
ATOM 682 N N . ASN A 1 81 ? -2.765 6.581 11.594 1.00 96.38 81 ASN A N 1
ATOM 683 C CA . ASN A 1 81 ? -3.606 6.492 10.398 1.00 96.38 81 ASN A CA 1
ATOM 684 C C . ASN A 1 81 ? -3.545 5.090 9.768 1.00 96.38 81 ASN A C 1
ATOM 686 O O . ASN A 1 81 ? -4.548 4.572 9.290 1.00 96.38 81 ASN A O 1
ATOM 690 N N . VAL A 1 82 ? -2.374 4.434 9.766 1.00 97.81 82 VAL A N 1
ATOM 691 C CA . VAL A 1 82 ? -2.264 3.057 9.245 1.00 97.81 82 VAL A CA 1
ATOM 692 C C . VAL A 1 82 ? -3.127 2.098 10.062 1.00 97.81 82 VAL A C 1
ATOM 694 O O . VAL A 1 82 ? -3.759 1.220 9.479 1.00 97.81 82 VAL A O 1
ATOM 697 N N . LEU 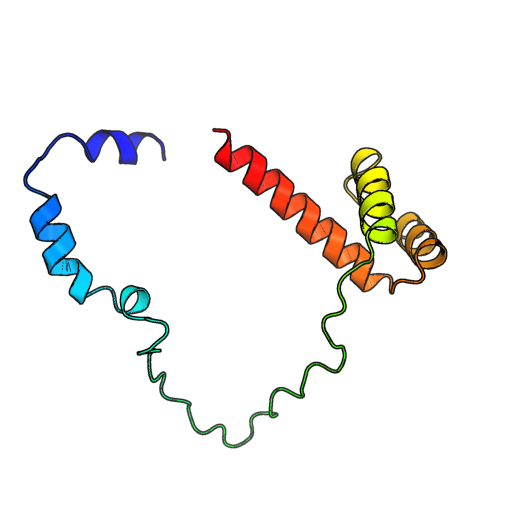A 1 83 ? -3.116 2.225 11.392 1.00 98.06 83 LEU A N 1
ATOM 698 C CA . LEU A 1 83 ? -3.882 1.350 12.279 1.00 98.06 83 LEU A CA 1
ATOM 699 C C . LEU A 1 83 ? -5.385 1.597 12.137 1.00 98.06 83 LEU A C 1
ATOM 701 O O . LEU A 1 83 ? -6.146 0.641 12.030 1.00 98.06 83 LEU A O 1
ATOM 705 N N . GLU A 1 84 ? -5.800 2.857 12.051 1.00 97.75 84 GLU A N 1
ATOM 706 C CA . GLU A 1 84 ? -7.197 3.227 11.828 1.00 97.75 84 GLU A CA 1
ATOM 707 C C . GLU A 1 84 ? -7.730 2.642 10.511 1.00 97.75 84 GLU A C 1
ATOM 709 O O . GLU A 1 84 ? -8.698 1.880 10.508 1.00 97.75 84 GLU A O 1
ATOM 714 N N . ILE A 1 85 ? -7.032 2.888 9.398 1.00 97.81 85 ILE A N 1
ATOM 715 C CA . ILE A 1 85 ? -7.423 2.379 8.075 1.00 97.81 85 ILE A CA 1
ATOM 716 C C . ILE A 1 85 ? -7.394 0.839 8.048 1.00 97.81 85 ILE A C 1
ATOM 718 O O . ILE A 1 85 ? -8.248 0.208 7.424 1.00 97.81 85 ILE A O 1
ATOM 722 N N . SER A 1 86 ? -6.429 0.220 8.740 1.00 98.12 86 SER A N 1
ATOM 723 C CA . SER A 1 86 ? -6.317 -1.241 8.889 1.00 98.12 86 SER A CA 1
ATOM 724 C C . SER A 1 86 ? -7.563 -1.835 9.521 1.00 98.12 86 SER A C 1
ATOM 726 O O . SER A 1 86 ? -8.069 -2.843 9.026 1.00 98.12 86 SER A O 1
ATOM 728 N N . ASN A 1 87 ? -8.056 -1.208 10.586 1.00 97.69 87 ASN A N 1
ATOM 729 C CA . ASN A 1 87 ? -9.232 -1.670 11.308 1.00 97.69 87 ASN A CA 1
ATOM 730 C C . ASN A 1 87 ? -10.504 -1.498 10.470 1.00 97.69 87 ASN A C 1
ATOM 732 O O . ASN A 1 87 ? -11.303 -2.426 10.394 1.00 97.69 87 ASN A O 1
ATOM 736 N N . VAL A 1 88 ? -10.659 -0.362 9.780 1.00 97.56 88 VAL A N 1
ATOM 737 C CA . VAL A 1 88 ? -11.843 -0.086 8.945 1.00 97.56 88 VAL A CA 1
ATOM 738 C C . VAL A 1 88 ? -11.933 -1.032 7.745 1.00 97.56 88 VAL A C 1
ATOM 740 O O . VAL A 1 88 ? -13.002 -1.554 7.439 1.00 97.56 88 VAL A O 1
ATOM 743 N N . LEU A 1 89 ? -10.817 -1.278 7.054 1.00 97.12 89 LEU A N 1
ATOM 744 C CA . LEU A 1 89 ? -10.807 -2.079 5.824 1.00 97.12 89 LEU A CA 1
ATOM 745 C C . LEU A 1 89 ? -10.566 -3.573 6.052 1.00 97.12 89 LEU A C 1
ATOM 747 O O . LEU A 1 89 ? -10.603 -4.344 5.087 1.00 97.12 89 LEU A O 1
ATOM 751 N N . ASN A 1 90 ? -10.290 -3.967 7.298 1.00 97.06 90 ASN A N 1
ATOM 752 C CA . ASN A 1 90 ? -9.845 -5.305 7.679 1.00 97.06 90 ASN A CA 1
ATOM 753 C C . ASN A 1 90 ? -8.665 -5.793 6.811 1.00 97.06 90 ASN A C 1
ATOM 755 O O . ASN A 1 90 ? -8.645 -6.911 6.288 1.00 97.06 90 ASN A O 1
ATOM 759 N N . LEU A 1 91 ? -7.684 -4.910 6.599 1.00 96.25 91 LEU A N 1
ATOM 760 C CA . LEU A 1 91 ? -6.497 -5.167 5.785 1.00 96.25 91 LEU A CA 1
ATOM 761 C C . LEU A 1 91 ? -5.235 -5.076 6.641 1.00 96.25 91 LEU A C 1
ATOM 763 O O . LEU A 1 91 ? -5.119 -4.149 7.430 1.00 96.25 91 LEU A O 1
ATOM 767 N N . PRO A 1 92 ? -4.222 -5.937 6.430 1.00 96.31 92 PRO A N 1
ATOM 768 C CA . PRO A 1 92 ? -2.959 -5.819 7.148 1.00 96.31 92 PRO A CA 1
ATOM 769 C C . PRO A 1 92 ? -2.305 -4.434 6.965 1.00 96.31 92 PRO A C 1
ATOM 771 O O . PRO A 1 92 ? -2.214 -3.966 5.823 1.00 96.31 92 PRO A O 1
ATOM 774 N N . PRO A 1 93 ? -1.702 -3.835 8.011 1.00 96.94 93 PRO A N 1
ATOM 775 C CA . PRO A 1 93 ? -1.011 -2.540 7.939 1.00 96.94 93 PRO A CA 1
ATOM 776 C C . PRO A 1 93 ? -0.012 -2.429 6.779 1.00 96.94 93 PRO A C 1
ATOM 778 O O . PRO A 1 93 ? 0.128 -1.391 6.133 1.00 96.94 93 PRO A O 1
ATOM 781 N N . ASN A 1 94 ? 0.680 -3.530 6.471 1.00 95.94 94 ASN A N 1
ATOM 782 C CA . ASN A 1 94 ? 1.632 -3.591 5.366 1.00 95.94 94 ASN A CA 1
ATOM 783 C C . ASN A 1 94 ? 0.964 -3.438 3.985 1.00 95.94 94 ASN A C 1
ATOM 785 O O . ASN A 1 94 ? 1.535 -2.814 3.094 1.00 95.94 94 ASN A O 1
ATOM 789 N N . ARG A 1 95 ? -0.254 -3.968 3.792 1.00 96.12 95 ARG A N 1
ATOM 790 C CA . ARG A 1 95 ? -1.008 -3.820 2.534 1.00 96.12 95 ARG A CA 1
ATOM 791 C C . ARG A 1 95 ? -1.343 -2.354 2.269 1.00 96.12 95 ARG A C 1
ATOM 793 O O . ARG A 1 95 ? -1.167 -1.901 1.141 1.00 96.12 95 ARG A O 1
ATOM 800 N N . ILE A 1 96 ? -1.738 -1.622 3.309 1.00 97.75 96 ILE A N 1
ATOM 801 C CA . ILE A 1 96 ? -2.048 -0.188 3.238 1.00 97.75 96 ILE A CA 1
ATOM 802 C C . ILE A 1 96 ? -0.782 0.608 2.909 1.00 97.75 96 ILE A C 1
ATOM 804 O O . ILE A 1 96 ? -0.769 1.389 1.958 1.00 97.75 96 ILE A O 1
ATOM 808 N N . LYS A 1 97 ? 0.328 0.340 3.612 1.00 97.81 97 LYS A N 1
ATOM 809 C CA . LYS A 1 97 ? 1.630 0.973 3.329 1.00 97.81 97 LYS A CA 1
ATOM 810 C C . LYS A 1 97 ? 2.062 0.781 1.873 1.00 97.81 97 LYS A C 1
ATOM 812 O O . LYS A 1 97 ? 2.447 1.749 1.218 1.00 97.81 97 LYS A O 1
ATOM 817 N N . ILE A 1 98 ? 1.976 -0.449 1.361 1.00 97.56 98 ILE A N 1
ATOM 818 C CA . ILE A 1 98 ? 2.320 -0.774 -0.031 1.00 97.56 98 ILE A CA 1
ATOM 819 C C . ILE A 1 98 ? 1.392 -0.044 -1.007 1.00 97.56 98 ILE A C 1
ATOM 821 O O . ILE A 1 98 ? 1.864 0.486 -2.014 1.00 97.56 98 ILE A O 1
ATOM 825 N N . TRP A 1 99 ? 0.087 0.012 -0.728 1.00 98.06 99 TRP A N 1
ATOM 826 C CA . TRP A 1 99 ? -0.854 0.725 -1.587 1.00 98.06 99 TRP A CA 1
ATOM 827 C C . TRP A 1 99 ? -0.513 2.218 -1.672 1.00 98.06 99 TRP A C 1
ATOM 829 O O . TRP A 1 99 ? -0.357 2.724 -2.779 1.00 98.06 99 TRP A O 1
ATOM 839 N N . PHE A 1 100 ? -0.257 2.893 -0.545 1.00 98.50 100 PHE A N 1
ATOM 840 C CA . PHE A 1 100 ? 0.116 4.317 -0.532 1.00 98.50 100 PHE A CA 1
ATOM 841 C C . PHE A 1 100 ? 1.442 4.585 -1.257 1.00 98.50 100 PHE A C 1
ATOM 843 O O . PHE A 1 100 ? 1.570 5.562 -1.997 1.00 98.50 100 PHE A O 1
ATOM 850 N N . GLN A 1 101 ? 2.434 3.701 -1.105 1.00 98.31 101 GLN A N 1
ATOM 851 C CA . GLN A 1 101 ? 3.683 3.787 -1.872 1.00 98.31 101 GLN A CA 1
ATOM 852 C C . GLN A 1 101 ? 3.430 3.687 -3.384 1.00 98.31 101 GLN A C 1
ATOM 854 O O . GLN A 1 101 ? 3.933 4.512 -4.153 1.00 98.31 101 GLN A O 1
ATOM 859 N N . ASN A 1 102 ? 2.622 2.711 -3.808 1.00 98.00 102 ASN A N 1
ATOM 860 C CA . ASN A 1 102 ? 2.258 2.519 -5.210 1.00 98.00 102 ASN A CA 1
ATOM 861 C C . ASN A 1 102 ? 1.430 3.689 -5.754 1.00 98.00 102 ASN A C 1
ATOM 863 O O . ASN A 1 102 ? 1.637 4.104 -6.895 1.00 98.00 102 ASN A O 1
ATOM 867 N N . ARG A 1 103 ? 0.530 4.248 -4.941 1.00 98.25 103 ARG A N 1
ATOM 868 C CA . ARG A 1 103 ? -0.325 5.372 -5.318 1.00 98.25 103 ARG A CA 1
ATOM 869 C C . ARG A 1 103 ? 0.483 6.642 -5.581 1.00 98.25 103 ARG A C 1
ATOM 871 O O . ARG A 1 103 ? 0.293 7.248 -6.635 1.00 98.25 103 ARG A O 1
ATOM 878 N N . ARG A 1 104 ? 1.456 6.975 -4.719 1.00 98.00 104 ARG A N 1
ATOM 879 C CA . ARG A 1 104 ? 2.412 8.078 -4.965 1.00 98.00 104 ARG A CA 1
ATOM 880 C C . ARG A 1 104 ? 3.275 7.832 -6.203 1.00 98.00 104 ARG A C 1
ATOM 882 O O . ARG A 1 104 ? 3.581 8.752 -6.952 1.00 98.00 104 ARG A O 1
ATOM 889 N N . ALA A 1 105 ? 3.709 6.590 -6.429 1.00 97.44 105 ALA A N 1
ATOM 890 C CA . ALA A 1 105 ? 4.478 6.254 -7.628 1.00 97.44 105 ALA A CA 1
ATOM 891 C C . ALA A 1 105 ? 3.656 6.437 -8.914 1.00 97.44 105 ALA A C 1
ATOM 893 O O . ALA A 1 105 ? 4.197 6.888 -9.924 1.00 97.44 105 ALA A O 1
ATOM 894 N N . ARG A 1 106 ? 2.359 6.109 -8.871 1.00 96.12 106 ARG A N 1
ATOM 895 C CA . ARG A 1 106 ? 1.421 6.358 -9.968 1.00 96.12 106 ARG A CA 1
ATOM 896 C C . ARG A 1 106 ? 1.243 7.854 -10.220 1.00 96.12 106 ARG A C 1
ATOM 898 O O . ARG A 1 106 ? 1.443 8.268 -11.351 1.00 96.12 106 ARG A O 1
ATOM 905 N N . GLU A 1 107 ? 0.982 8.646 -9.183 1.00 96.06 107 GLU A N 1
ATOM 906 C CA . GLU A 1 107 ? 0.834 10.107 -9.285 1.00 96.06 107 GLU A CA 1
ATOM 907 C C . GLU A 1 107 ? 2.048 10.771 -9.946 1.00 96.06 107 GLU A C 1
ATOM 909 O O . GLU A 1 107 ? 1.905 11.525 -10.904 1.00 96.06 107 GLU A O 1
ATOM 914 N N . ARG A 1 108 ? 3.267 10.417 -9.510 1.00 95.19 108 ARG A N 1
ATOM 915 C CA . ARG A 1 108 ? 4.497 10.926 -10.139 1.00 95.19 108 ARG A CA 1
ATOM 916 C C . ARG A 1 108 ? 4.598 10.553 -11.615 1.00 95.19 108 ARG A C 1
ATOM 918 O O . ARG A 1 108 ? 5.065 11.354 -12.419 1.00 95.19 108 ARG A O 1
ATOM 925 N N . ARG A 1 109 ? 4.192 9.331 -11.975 1.00 92.06 109 ARG A N 1
ATOM 926 C CA . ARG A 1 109 ? 4.201 8.872 -13.369 1.00 92.06 109 ARG A CA 1
ATOM 927 C C . ARG A 1 109 ? 3.158 9.623 -14.198 1.00 92.06 109 ARG A C 1
ATOM 929 O O . ARG A 1 109 ? 3.473 10.037 -15.304 1.00 92.06 109 ARG A O 1
ATOM 936 N N . GLU A 1 110 ? 1.957 9.820 -13.670 1.00 90.88 110 GLU A N 1
ATOM 937 C CA . GLU A 1 110 ? 0.890 10.579 -14.331 1.00 90.88 110 GLU A CA 1
ATOM 938 C C . GLU A 1 110 ? 1.274 12.048 -14.523 1.00 90.88 110 GLU A C 1
ATOM 940 O O . GLU A 1 110 ? 0.993 12.611 -15.576 1.00 90.88 110 GLU A O 1
ATOM 945 N N . PHE A 1 111 ? 1.972 12.650 -13.559 1.00 86.75 111 PHE A N 1
ATOM 946 C CA . PHE A 1 111 ? 2.530 13.993 -13.702 1.00 86.75 111 PHE A CA 1
ATOM 947 C C . PHE A 1 111 ? 3.622 14.049 -14.781 1.00 86.75 111 PHE A C 1
ATOM 949 O O . PHE A 1 111 ? 3.590 14.917 -15.644 1.00 86.75 111 PHE A O 1
ATOM 956 N N . CYS A 1 112 ? 4.550 13.087 -14.788 1.00 77.75 112 CYS A N 1
ATOM 957 C CA . CYS A 1 112 ? 5.633 13.022 -15.775 1.00 77.75 112 CYS A CA 1
ATOM 958 C C . CYS A 1 112 ? 5.145 12.775 -17.213 1.00 77.75 112 CYS A C 1
ATOM 960 O O . CYS A 1 112 ? 5.806 13.209 -18.145 1.00 77.75 112 CYS A O 1
ATOM 962 N N . ILE A 1 113 ? 4.033 12.059 -17.405 1.00 76.56 113 ILE A N 1
ATOM 963 C CA . ILE A 1 113 ? 3.460 11.790 -18.739 1.00 76.56 113 ILE A CA 1
ATOM 964 C C . ILE A 1 113 ? 2.719 13.018 -19.297 1.00 76.56 113 ILE A C 1
ATOM 966 O O . ILE A 1 113 ? 2.531 13.122 -20.504 1.00 76.56 113 ILE A O 1
ATOM 970 N N . LYS A 1 114 ? 2.286 13.942 -18.432 1.00 62.72 114 LYS A N 1
ATOM 971 C CA . LYS A 1 114 ? 1.572 15.170 -18.818 1.00 62.72 114 LYS A CA 1
ATOM 972 C C . LYS A 1 114 ? 2.502 16.337 -19.194 1.00 62.72 114 LYS A C 1
ATOM 974 O O . LYS A 1 114 ? 1.992 17.402 -19.535 1.00 62.72 114 LYS A O 1
ATOM 979 N N . ILE A 1 115 ? 3.821 16.150 -19.107 1.00 53.06 115 ILE A N 1
ATOM 980 C CA . ILE A 1 115 ? 4.872 17.113 -19.491 1.00 53.06 115 ILE A CA 1
ATOM 981 C C . ILE A 1 115 ? 5.471 16.687 -20.828 1.00 53.06 115 ILE A C 1
ATOM 983 O O . ILE A 1 115 ? 5.721 17.586 -21.663 1.00 53.06 115 ILE A O 1
#

Sequence (115 aa):
MREKLINLLNNKTDYVEVMKNATELEWLRCTRYKPPKIPRKRAIGKNRRKPSLHPRIPFSTFQLDFLEQQFQINAYLSKDNVLEISNVLNLPPNRIKIWFQNRRARERREFCIKI

Nearest PDB structures (foldseek):
  1enh-assembly1_A  TM=9.451E-01  e=2.426E-04  Drosophila melanogaster
  2r5z-assembly1_A  TM=9.622E-01  e=3.131E-04  Drosophila melanogaster
  1puf-assembly1_A  TM=8.349E-01  e=2.426E-04  Mus musculus
  5zjr-assembly1_A  TM=9.456E-01  e=5.216E-04  Drosophila melanogaster
  2r5y-assembly1_A  TM=8.243E-01  e=3.791E-04  Drosophila melanogaster

pLDDT: mean 77.8, std 19.39, range [41.66, 98.5]

Secondary structure (DSSP, 8-state):
--HHHHGGGS-TTHHHHHHHHTTT-GGGG-BTTB---------TT-------SS---PPPHHHHHHHHHHHHH-SS--HHHHHHHHHHHT--HHHHHHHHHHHHHHHHHHHHHT-

Foldseek 3Di:
DVVVVVVPPPDPPVPVVVVVCCVVPVVNVCDPVCHPPDPPPPPPDDDDPPPPPDDDDDADPVLVVVLVVVCVVPLDDDPVNLVVSCVVRVHPSVVSVVVSVVVVVVVVVVVVVVD

Organism: NCBI:txid207650

Mean predicted aligned error: 14.67 Å